Protein AF-A0A9D4VG19-F1 (afdb_monomer_lite)

Radius of gyration: 22.61 Å; chains: 1; bounding box: 57×40×60 Å

Foldseek 3Di:
DDPVVVVVVVVLVVQCVPVNPPRDDDPPPCPPDDQFDAFALVDQVVLVVVVNRHHGPPDDDDDDDDPPPCPVVSVVSSVVRQPPPPHDDDDDDPDPDPDPPVVVVCVVVVVVVVVVVVVVPDDPPDDDDDDDD

Organism: Pisum sativum (NCBI:txid3888)

Secondary structure (DSSP, 8-state):
--HHHHHHHHHHHHHHHHH-TTSS--TT---------EE--S-HHHHHHHSSSSEETTS------STTSSHHHHHHHHHHHHTSTT-------------HHHHHHHHHHHHHHHHHHHHHTPPPP----PPP-

pLDDT: mean 70.43, std 19.3, range [34.88, 92.12]

Structure (mmCIF, N/CA/C/O backbone):
data_AF-A0A9D4VG19-F1
#
_entry.id   AF-A0A9D4VG19-F1
#
loop_
_atom_site.group_PDB
_atom_site.id
_atom_site.type_symbol
_atom_site.label_atom_id
_atom_site.label_alt_id
_atom_site.label_comp_id
_atom_site.label_asym_id
_atom_site.label_entity_id
_atom_site.label_seq_id
_atom_site.pdbx_PDB_ins_code
_atom_site.Cartn_x
_atom_site.Cartn_y
_atom_site.Cartn_z
_atom_site.occupancy
_atom_site.B_iso_or_equiv
_atom_site.auth_seq_id
_atom_site.auth_comp_id
_atom_site.auth_asym_id
_atom_site.auth_atom_id
_atom_site.pdbx_PDB_model_num
ATOM 1 N N . MET A 1 1 ? -29.739 -10.086 21.937 1.00 58.41 1 MET A N 1
ATOM 2 C CA . MET A 1 1 ? -28.291 -9.787 21.842 1.00 58.41 1 MET A CA 1
ATOM 3 C C . MET A 1 1 ? -27.565 -10.456 23.001 1.00 58.41 1 MET A C 1
ATOM 5 O O . MET A 1 1 ? -27.989 -10.290 24.136 1.00 58.41 1 MET A O 1
ATOM 9 N N . SER A 1 2 ? -26.520 -11.246 22.739 1.00 86.50 2 SER A N 1
ATOM 10 C CA . SER A 1 2 ? -25.709 -11.880 23.795 1.00 86.50 2 SER A CA 1
ATOM 11 C C . SER A 1 2 ? -24.919 -10.825 24.585 1.00 86.50 2 SER A C 1
ATOM 13 O O . SER A 1 2 ? -24.417 -9.878 23.982 1.00 86.50 2 SER A O 1
ATOM 15 N N . LYS A 1 3 ? -24.739 -10.999 25.907 1.00 88.56 3 LYS A N 1
ATOM 16 C CA . LYS A 1 3 ? -23.910 -10.100 26.748 1.00 88.56 3 LYS A CA 1
ATOM 17 C C . LYS A 1 3 ? -22.498 -9.899 26.177 1.00 88.56 3 LYS A C 1
ATOM 19 O O . LYS A 1 3 ? -21.952 -8.807 26.272 1.00 88.56 3 LYS A O 1
ATOM 24 N N . LYS A 1 4 ? -21.940 -10.928 25.525 1.00 87.69 4 LYS A N 1
ATOM 25 C CA . LYS A 1 4 ? -20.631 -10.862 24.852 1.00 87.69 4 LYS A CA 1
ATOM 26 C C . LYS A 1 4 ? -20.617 -9.873 23.683 1.00 87.69 4 LYS A C 1
ATOM 28 O O . LYS A 1 4 ? -19.637 -9.164 23.507 1.00 87.69 4 LYS A O 1
ATOM 33 N N . TYR A 1 5 ? -21.701 -9.813 22.909 1.00 89.94 5 TYR A N 1
ATOM 34 C CA . TYR A 1 5 ? -21.814 -8.905 21.766 1.00 89.94 5 TYR A CA 1
ATOM 35 C C . TYR A 1 5 ? -21.880 -7.443 22.220 1.00 89.94 5 TYR A C 1
ATOM 37 O O . TYR A 1 5 ? -21.225 -6.581 21.649 1.00 89.94 5 TYR A O 1
ATOM 45 N N . LEU A 1 6 ? -22.627 -7.178 23.294 1.00 90.31 6 LEU A N 1
ATOM 46 C CA . LEU A 1 6 ? -22.784 -5.829 23.835 1.00 90.31 6 LEU A CA 1
ATOM 47 C C . LEU A 1 6 ? -21.469 -5.298 24.432 1.00 90.31 6 LEU A C 1
ATOM 49 O O . LEU A 1 6 ? -21.093 -4.161 24.169 1.00 90.31 6 LEU A O 1
ATOM 53 N N . ALA A 1 7 ? -20.734 -6.152 25.153 1.00 91.50 7 ALA A N 1
ATOM 54 C CA . ALA A 1 7 ? -19.401 -5.826 25.662 1.00 91.50 7 ALA A CA 1
ATOM 55 C C . ALA A 1 7 ? -18.384 -5.586 24.531 1.00 91.50 7 ALA A C 1
ATOM 57 O O . ALA A 1 7 ? -17.565 -4.675 24.618 1.00 91.50 7 ALA A O 1
ATOM 58 N N . LEU A 1 8 ? -18.457 -6.375 23.452 1.00 89.38 8 LEU A N 1
ATOM 59 C CA . LEU A 1 8 ? -17.610 -6.185 22.276 1.00 89.38 8 LEU A CA 1
ATOM 60 C C . LEU A 1 8 ? -17.876 -4.831 21.612 1.00 89.38 8 LEU A C 1
ATOM 62 O O . LEU A 1 8 ? -16.934 -4.103 21.325 1.00 89.38 8 LEU A O 1
ATOM 66 N N . GLN A 1 9 ? -19.145 -4.473 21.407 1.00 88.31 9 GLN A N 1
ATOM 67 C CA . GLN A 1 9 ? -19.514 -3.204 20.783 1.00 88.31 9 GLN A CA 1
ATOM 68 C C . GLN A 1 9 ? -19.049 -2.001 21.616 1.00 88.31 9 GLN A C 1
ATOM 70 O O . GLN A 1 9 ? -18.442 -1.085 21.075 1.00 88.31 9 GLN A O 1
ATOM 75 N N . GLN A 1 10 ? -19.219 -2.051 22.940 1.00 92.06 10 GLN A N 1
ATOM 76 C CA . GLN A 1 10 ? -18.717 -1.006 23.840 1.00 92.06 10 GLN A CA 1
ATOM 77 C C . GLN A 1 10 ? -17.191 -0.849 23.769 1.00 92.06 10 GLN A C 1
ATOM 79 O O . GLN A 1 10 ? -16.687 0.272 23.753 1.00 92.06 10 GLN A O 1
ATOM 84 N N . ALA A 1 11 ? -16.449 -1.957 23.684 1.00 90.62 11 ALA A N 1
ATOM 85 C CA . ALA A 1 11 ? -14.998 -1.912 23.519 1.00 90.62 11 ALA A CA 1
ATOM 86 C C . ALA A 1 11 ? -14.587 -1.317 22.158 1.00 90.62 11 ALA A C 1
ATOM 88 O O . ALA A 1 11 ? -13.649 -0.521 22.096 1.00 90.62 11 ALA A O 1
ATOM 89 N N . MET A 1 12 ? -15.302 -1.654 21.077 1.00 88.75 12 MET A N 1
ATOM 90 C CA . MET A 1 12 ? -15.086 -1.063 19.747 1.00 88.75 12 MET A CA 1
ATOM 91 C C . MET A 1 12 ? -15.295 0.458 19.770 1.00 88.75 12 MET A C 1
ATOM 93 O O . MET A 1 12 ? -14.475 1.203 19.226 1.00 88.75 12 MET A O 1
ATOM 97 N N . ASP A 1 13 ? -16.362 0.918 20.431 1.00 89.50 13 ASP A N 1
ATOM 98 C CA . ASP A 1 13 ? -16.692 2.340 20.557 1.00 89.50 13 ASP A CA 1
ATOM 99 C C . ASP A 1 13 ? -15.627 3.090 21.367 1.00 89.50 13 ASP A C 1
ATOM 101 O O . ASP A 1 13 ? -15.207 4.186 20.989 1.00 89.50 13 ASP A O 1
ATOM 105 N N . GLN A 1 14 ? -15.127 2.479 22.445 1.00 92.12 14 GLN A N 1
ATOM 106 C CA . GLN A 1 14 ? -14.066 3.056 23.266 1.00 92.12 14 GLN A CA 1
ATOM 107 C C . GLN A 1 14 ? -12.764 3.232 22.472 1.00 92.12 14 GLN A C 1
ATOM 109 O O . GLN A 1 14 ? -12.178 4.314 22.486 1.00 92.12 14 GLN A O 1
ATOM 114 N N . ILE A 1 15 ? -12.342 2.209 21.721 1.00 89.94 15 ILE A N 1
ATOM 115 C CA . ILE A 1 15 ? -11.147 2.276 20.863 1.00 89.94 15 ILE A CA 1
ATOM 116 C C . ILE A 1 15 ? -11.318 3.367 19.800 1.00 89.94 15 ILE A C 1
ATOM 118 O O . ILE A 1 15 ? -10.443 4.216 19.629 1.00 89.94 15 ILE A O 1
ATOM 122 N N . THR A 1 16 ? -12.483 3.406 19.154 1.00 88.62 16 THR A N 1
ATOM 123 C CA . THR A 1 16 ? -12.815 4.400 18.127 1.00 88.62 16 THR A CA 1
ATOM 124 C C . THR A 1 16 ? -12.800 5.831 18.672 1.00 88.62 16 THR A C 1
ATOM 126 O O . THR A 1 16 ? -12.335 6.746 17.991 1.00 88.62 16 THR A O 1
ATOM 129 N N . SER A 1 17 ? -13.280 6.043 19.900 1.00 89.19 17 SER A N 1
ATOM 130 C CA . SER A 1 17 ? -13.281 7.362 20.540 1.00 89.19 17 SER A CA 1
ATOM 131 C C . SER A 1 17 ? -11.883 7.825 20.949 1.00 89.19 17 SER A C 1
ATOM 133 O O . SER A 1 17 ? -11.621 9.025 20.920 1.00 89.19 17 SER A O 1
ATOM 135 N N . THR A 1 18 ? -11.003 6.913 21.366 1.00 91.44 18 THR A N 1
ATOM 136 C CA . THR A 1 18 ? -9.656 7.257 21.848 1.00 91.44 18 THR A CA 1
ATOM 137 C C . THR A 1 18 ? -8.640 7.383 20.712 1.00 91.44 18 THR A C 1
ATOM 139 O O . THR A 1 18 ? -7.822 8.297 20.730 1.00 91.44 18 THR A O 1
ATOM 142 N N . PHE A 1 19 ? -8.693 6.492 19.718 1.00 87.75 19 PHE A N 1
ATOM 143 C CA . PHE A 1 19 ? -7.686 6.382 18.653 1.00 87.75 19 PHE A CA 1
ATOM 144 C C . PHE A 1 19 ? -8.208 6.795 17.267 1.00 87.75 19 PHE A C 1
ATOM 146 O O . PHE A 1 19 ? -7.446 6.843 16.303 1.00 87.75 19 PHE A O 1
ATOM 153 N N . GLY A 1 20 ? -9.497 7.126 17.157 1.00 84.44 20 GLY A N 1
ATOM 154 C CA . GLY A 1 20 ? -10.151 7.542 15.918 1.00 84.44 20 GLY A CA 1
ATOM 155 C C . GLY A 1 20 ? -10.845 6.395 15.176 1.00 84.44 20 GLY A C 1
ATOM 156 O O . GLY A 1 20 ? -10.578 5.217 15.402 1.00 84.44 20 GLY A O 1
ATOM 157 N N . LYS A 1 21 ? -11.745 6.741 14.246 1.00 79.25 21 LYS A N 1
ATOM 158 C CA . LYS A 1 21 ? -12.595 5.784 13.499 1.00 79.25 21 LYS A CA 1
ATOM 159 C C . LYS A 1 21 ? -11.835 4.773 12.640 1.00 79.25 21 LYS A C 1
ATOM 161 O O . LYS A 1 21 ? -12.370 3.709 12.375 1.00 79.25 21 LYS A O 1
ATOM 166 N N . GLU A 1 22 ? -10.614 5.093 12.224 1.00 78.75 22 GLU A N 1
ATOM 167 C CA . GLU A 1 22 ? -9.790 4.209 11.387 1.00 78.75 22 GLU A CA 1
ATOM 168 C C . GLU A 1 22 ? -8.881 3.281 12.215 1.00 78.75 22 GLU A C 1
ATOM 170 O O . GLU A 1 22 ? -8.097 2.521 11.659 1.00 78.75 22 GLU A O 1
ATOM 175 N N . SER A 1 23 ? -8.951 3.345 13.550 1.00 83.06 23 SER A N 1
ATOM 176 C CA . SER A 1 23 ? -8.102 2.532 14.432 1.00 83.06 23 SER A CA 1
ATOM 177 C C . SER A 1 23 ? -8.554 1.076 14.543 1.00 83.06 23 SER A C 1
ATOM 179 O O . SER A 1 23 ? -7.752 0.210 14.894 1.00 83.06 23 SER A O 1
ATOM 181 N N . ILE A 1 24 ? -9.826 0.791 14.247 1.00 85.62 24 ILE A N 1
ATOM 182 C CA . ILE A 1 24 ? -10.382 -0.558 14.294 1.00 85.62 24 ILE A CA 1
ATOM 183 C C . ILE A 1 24 ? -11.481 -0.738 13.250 1.00 85.62 24 ILE A C 1
ATOM 185 O O . ILE A 1 24 ? -12.339 0.122 13.071 1.00 85.62 24 ILE A O 1
ATOM 189 N N . MET A 1 25 ? -11.433 -1.859 12.531 1.00 83.31 25 MET A N 1
ATOM 190 C CA . MET A 1 25 ? -12.299 -2.132 11.386 1.00 83.31 25 MET A CA 1
ATOM 191 C C . MET A 1 25 ? -12.658 -3.613 11.322 1.00 83.31 25 MET A C 1
ATOM 193 O O . MET A 1 25 ? -11.875 -4.474 11.726 1.00 83.31 25 MET A O 1
ATOM 197 N N . TRP A 1 26 ? -13.816 -3.917 10.741 1.00 83.75 26 TRP A N 1
ATOM 198 C CA . TRP A 1 26 ? -14.170 -5.285 10.378 1.00 83.75 26 TRP A CA 1
ATOM 199 C C . TRP A 1 26 ? -13.515 -5.656 9.047 1.00 83.75 26 TRP A C 1
ATOM 201 O O . TRP A 1 26 ? -13.744 -5.000 8.031 1.00 83.75 26 TRP A O 1
ATOM 211 N N . LEU A 1 27 ? -12.728 -6.733 9.034 1.00 79.94 27 LEU A N 1
ATOM 212 C CA . LEU A 1 27 ? -12.151 -7.267 7.802 1.00 79.94 27 LEU A CA 1
ATOM 213 C C . LEU A 1 27 ? -13.272 -7.688 6.835 1.00 79.94 27 LEU A C 1
ATOM 215 O O . LEU A 1 27 ? -14.173 -8.432 7.215 1.00 79.94 27 LEU A O 1
ATOM 219 N N . GLY A 1 28 ? -13.220 -7.209 5.591 1.00 75.94 28 GLY A N 1
ATOM 220 C CA . GLY A 1 28 ? -14.231 -7.498 4.566 1.00 75.94 28 GLY A CA 1
ATOM 221 C C . GLY A 1 28 ? -15.484 -6.619 4.629 1.00 75.94 28 GLY A C 1
ATOM 222 O O . GLY A 1 28 ? -16.339 -6.726 3.752 1.00 75.94 28 GLY A O 1
ATOM 223 N N . HIS A 1 29 ? -15.599 -5.721 5.611 1.00 73.56 29 HIS A N 1
ATOM 224 C CA . HIS A 1 29 ? -16.628 -4.690 5.585 1.00 73.56 29 HIS A CA 1
ATOM 225 C C . HIS A 1 29 ? -16.142 -3.535 4.711 1.00 73.56 29 HIS A C 1
ATOM 227 O O . HIS A 1 29 ? -15.167 -2.861 5.046 1.00 73.56 29 HIS A O 1
ATOM 233 N N . SER A 1 30 ? -16.806 -3.306 3.578 1.00 60.25 30 SER A N 1
ATOM 234 C CA . SER A 1 30 ? -16.540 -2.142 2.737 1.00 60.25 30 SER A CA 1
ATOM 235 C C . SER A 1 30 ? -17.045 -0.896 3.460 1.00 60.25 30 SER A C 1
ATOM 237 O O . SER A 1 30 ? -18.202 -0.499 3.310 1.00 60.25 30 SER A O 1
ATOM 239 N N . VAL A 1 31 ? -16.199 -0.289 4.289 1.00 61.25 31 VAL A N 1
ATOM 240 C CA . VAL A 1 31 ? -16.460 1.062 4.778 1.00 61.25 31 VAL A CA 1
ATOM 241 C C . VAL A 1 31 ? -16.480 1.942 3.533 1.00 61.25 31 VAL A C 1
ATOM 243 O O . VAL A 1 31 ? -15.515 1.933 2.770 1.00 61.25 31 VAL A O 1
ATOM 246 N N . SER A 1 32 ? -17.599 2.626 3.273 1.00 58.44 32 SER A N 1
ATOM 247 C CA . SER A 1 32 ? -17.718 3.538 2.132 1.00 58.44 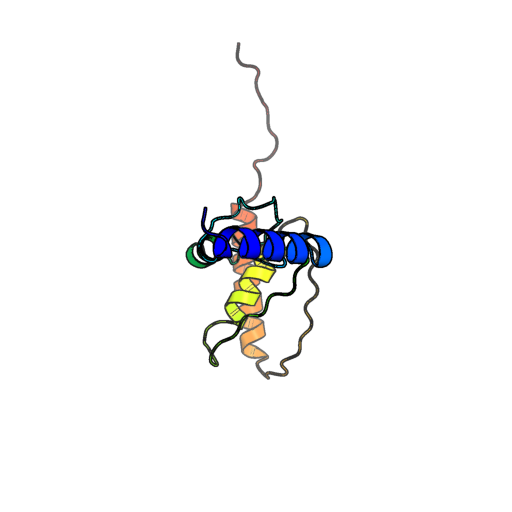32 SER A CA 1
ATOM 248 C C . SER A 1 32 ? -16.459 4.402 2.077 1.00 58.44 32 SER A C 1
ATOM 250 O O . SER A 1 32 ? -16.143 5.003 3.115 1.00 58.44 32 SER A O 1
ATOM 252 N N . PRO A 1 33 ? -15.730 4.458 0.949 1.00 56.62 33 PRO A N 1
ATOM 253 C CA . PRO A 1 33 ? -14.507 5.230 0.896 1.00 56.62 33 PRO A CA 1
ATOM 254 C C . PRO A 1 33 ? -14.880 6.667 1.245 1.00 56.62 33 PRO A C 1
ATOM 256 O O . PRO A 1 33 ? -15.579 7.350 0.495 1.00 56.62 33 PRO A O 1
ATOM 259 N N . LYS A 1 34 ? -14.429 7.137 2.416 1.00 58.44 34 LYS A N 1
ATOM 260 C CA . LYS A 1 34 ? -14.251 8.576 2.614 1.00 58.44 34 LYS A CA 1
ATOM 261 C C . LYS A 1 34 ? -13.460 9.049 1.401 1.00 58.44 34 LYS A C 1
ATOM 263 O O . LYS A 1 34 ? -12.607 8.304 0.925 1.00 58.44 34 LYS A O 1
ATOM 268 N N . SER A 1 35 ? -13.767 10.228 0.872 1.00 65.12 35 SER A N 1
ATOM 269 C CA . SER A 1 35 ? -13.109 10.765 -0.322 1.00 65.12 35 SER A CA 1
ATOM 270 C C . SER A 1 35 ? -11.612 10.990 -0.055 1.00 65.12 35 SER A C 1
ATOM 272 O O . SER A 1 35 ? -11.172 12.097 0.255 1.00 65.12 35 SER A O 1
ATOM 274 N N . VAL A 1 36 ? -10.832 9.916 -0.103 1.00 77.31 36 VAL A N 1
ATOM 275 C CA . VAL A 1 36 ? -9.386 9.902 0.038 1.00 77.31 36 VAL A CA 1
ATOM 276 C C . VAL A 1 36 ? -8.847 10.188 -1.347 1.00 77.31 36 VAL A C 1
ATOM 278 O O . VAL A 1 36 ? -9.163 9.494 -2.311 1.00 77.31 36 VAL A O 1
ATOM 281 N N . LEU A 1 37 ? -8.051 11.246 -1.458 1.00 83.88 37 LEU A N 1
ATOM 282 C CA . LEU A 1 37 ? -7.367 11.543 -2.705 1.00 83.88 37 LEU A CA 1
ATOM 283 C C . LEU A 1 37 ? -6.339 10.440 -2.960 1.00 83.88 37 LEU A C 1
ATOM 285 O O . LEU A 1 37 ? -5.475 10.207 -2.115 1.00 83.88 37 LEU A O 1
ATOM 289 N N . ALA A 1 38 ? -6.412 9.798 -4.122 1.00 87.31 38 ALA A N 1
ATOM 290 C CA . ALA A 1 38 ? -5.494 8.739 -4.520 1.00 87.31 38 ALA A CA 1
ATOM 291 C C . ALA A 1 38 ? -4.671 9.130 -5.761 1.00 87.31 38 ALA A C 1
ATOM 293 O O . ALA A 1 38 ? -5.021 10.058 -6.497 1.00 87.31 38 ALA A O 1
ATOM 294 N N . VAL A 1 39 ? -3.547 8.446 -5.970 1.00 88.06 39 VAL A N 1
ATOM 295 C CA . VAL A 1 39 ? -2.743 8.467 -7.202 1.00 88.06 39 VAL A CA 1
ATOM 296 C C . VAL A 1 39 ? -2.791 7.071 -7.807 1.00 88.06 39 VAL A C 1
ATOM 298 O O . VAL A 1 39 ? -2.453 6.109 -7.121 1.00 88.06 39 VAL A O 1
ATOM 301 N N . SER A 1 40 ? -3.191 6.952 -9.074 1.00 87.06 40 SER A N 1
ATOM 302 C CA . SER A 1 40 ? -3.239 5.652 -9.750 1.00 87.06 40 SER A CA 1
ATOM 303 C C . SER A 1 40 ? -1.857 4.998 -9.785 1.00 87.06 40 SER A C 1
ATOM 305 O O . SER A 1 40 ? -0.837 5.654 -10.001 1.00 87.06 40 SER A O 1
ATOM 307 N N . THR A 1 41 ? -1.832 3.681 -9.595 1.00 86.94 41 THR A N 1
ATOM 308 C CA . THR A 1 41 ? -0.619 2.870 -9.750 1.00 86.94 41 THR A CA 1
ATOM 309 C C . THR A 1 41 ? -0.313 2.521 -11.206 1.00 86.94 41 THR A C 1
ATOM 311 O O . THR A 1 41 ? 0.689 1.858 -11.469 1.00 86.94 41 THR A O 1
ATOM 314 N N . TYR A 1 42 ? -1.174 2.937 -12.147 1.00 86.88 42 TYR A N 1
ATOM 315 C CA . TYR A 1 42 ? -1.182 2.517 -13.553 1.00 86.88 42 TYR A CA 1
ATOM 316 C C . TYR A 1 42 ? -1.499 1.020 -13.760 1.00 86.88 42 TYR A C 1
ATOM 318 O O . TYR A 1 42 ? -1.473 0.512 -14.879 1.00 86.88 42 TYR A O 1
ATOM 326 N N . SER A 1 43 ? -1.852 0.303 -12.687 1.00 88.31 43 SER A N 1
ATOM 327 C CA . SER A 1 43 ? -2.336 -1.075 -12.721 1.00 88.31 43 SER A CA 1
ATOM 328 C C . SER A 1 43 ? -3.785 -1.119 -12.251 1.00 88.31 43 SER A C 1
ATOM 330 O O . SER A 1 43 ? -4.074 -0.965 -11.067 1.00 88.31 43 SER A O 1
ATOM 332 N N . PHE A 1 44 ? -4.708 -1.380 -13.178 1.00 87.19 44 PHE A N 1
ATOM 333 C CA . PHE A 1 44 ? -6.145 -1.427 -12.887 1.00 87.19 44 PHE A CA 1
ATOM 334 C C . PHE A 1 44 ? -6.499 -2.455 -11.802 1.00 87.19 44 PHE A C 1
ATOM 336 O O . PHE A 1 44 ? -7.296 -2.179 -10.907 1.00 87.19 44 PHE A O 1
ATOM 343 N N . ALA A 1 45 ? -5.864 -3.631 -11.846 1.00 88.50 45 ALA A N 1
ATOM 344 C CA . ALA A 1 45 ? -6.076 -4.678 -10.852 1.00 88.50 45 ALA A CA 1
ATOM 345 C C . ALA A 1 45 ? -5.617 -4.241 -9.451 1.00 88.50 45 ALA A C 1
ATOM 347 O O . ALA A 1 45 ? -6.306 -4.505 -8.466 1.00 88.50 45 ALA A O 1
ATOM 348 N N . LEU A 1 46 ? -4.479 -3.542 -9.364 1.00 87.69 46 LEU A N 1
ATOM 349 C CA . LEU A 1 46 ? -3.965 -3.040 -8.092 1.00 87.69 46 LEU A CA 1
ATOM 350 C C . LEU A 1 46 ? -4.852 -1.909 -7.557 1.00 87.69 46 LEU A C 1
ATOM 352 O O . LEU A 1 46 ? -5.253 -1.961 -6.399 1.00 87.69 46 LEU A O 1
ATOM 356 N N . ASP A 1 47 ? -5.243 -0.962 -8.409 1.00 87.38 47 ASP A N 1
ATOM 357 C CA . ASP A 1 47 ? -6.097 0.169 -8.038 1.00 87.38 47 ASP A CA 1
ATOM 358 C C . ASP A 1 47 ? -7.450 -0.292 -7.456 1.00 87.38 47 ASP A C 1
ATOM 360 O O . ASP A 1 47 ? -7.904 0.255 -6.448 1.00 87.38 47 ASP A O 1
ATOM 364 N N . ILE A 1 48 ? -8.056 -1.344 -8.022 1.00 85.88 48 ILE A N 1
ATOM 365 C CA . ILE A 1 48 ? -9.279 -1.957 -7.473 1.00 85.88 48 ILE A CA 1
ATOM 366 C C . ILE A 1 48 ? -9.010 -2.658 -6.142 1.00 85.88 48 ILE A C 1
ATOM 368 O O . ILE A 1 48 ? -9.797 -2.515 -5.209 1.00 85.88 48 ILE A O 1
ATOM 372 N N . SER A 1 49 ? -7.915 -3.416 -6.038 1.00 86.38 49 SER A N 1
ATOM 373 C CA . SER A 1 49 ? -7.627 -4.222 -4.844 1.00 86.38 49 SER A CA 1
ATOM 374 C C . SER A 1 49 ? -7.425 -3.383 -3.579 1.00 86.38 49 SER A C 1
ATOM 376 O O . SER A 1 49 ? -7.779 -3.824 -2.489 1.00 86.38 49 SER A O 1
ATOM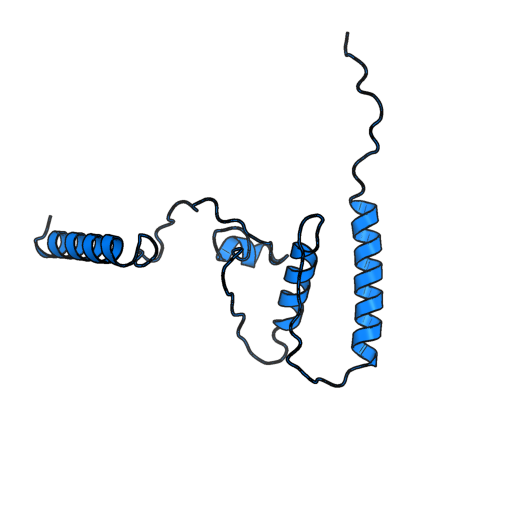 378 N N . VAL A 1 50 ? -6.905 -2.160 -3.728 1.00 84.56 50 VAL A N 1
ATOM 379 C CA . VAL A 1 50 ? -6.727 -1.213 -2.616 1.00 84.56 50 VAL A CA 1
ATOM 380 C C . VAL A 1 50 ? -8.071 -0.585 -2.200 1.00 84.56 50 VAL A C 1
ATOM 382 O O . VAL A 1 50 ? -8.205 -0.085 -1.089 1.00 84.56 50 VAL A O 1
ATOM 385 N N . GLY A 1 51 ? -9.091 -0.615 -3.065 1.00 80.62 51 GLY A N 1
ATOM 386 C CA . GLY A 1 51 ? -10.446 -0.136 -2.764 1.00 80.62 51 GLY A CA 1
ATOM 387 C C . GLY A 1 51 ? -10.651 1.380 -2.884 1.00 80.62 51 GLY A C 1
ATOM 388 O O . GLY A 1 51 ? -11.785 1.844 -2.795 1.00 80.62 51 GLY A O 1
ATOM 389 N N . ILE A 1 52 ? -9.585 2.151 -3.130 1.00 84.94 52 ILE A N 1
ATOM 390 C CA . ILE A 1 52 ? -9.630 3.615 -3.325 1.00 84.94 52 ILE A CA 1
ATOM 391 C C . ILE A 1 52 ? -9.147 4.063 -4.715 1.00 84.94 52 ILE A C 1
ATOM 393 O O . ILE A 1 52 ? -8.924 5.251 -4.929 1.00 84.94 52 ILE A O 1
ATOM 397 N N . PHE A 1 53 ? -8.977 3.126 -5.656 1.00 86.00 53 PHE A N 1
ATOM 398 C CA . PHE A 1 53 ? -8.488 3.383 -7.018 1.00 86.00 53 PHE A CA 1
ATOM 399 C C . PHE A 1 53 ? -7.093 4.032 -7.082 1.00 86.00 53 PHE A C 1
ATOM 401 O O . PHE A 1 53 ? -6.846 4.946 -7.869 1.00 86.00 53 PHE A O 1
ATOM 408 N N . GLY A 1 54 ? -6.168 3.554 -6.248 1.00 89.00 54 GLY A N 1
ATOM 409 C CA . GLY A 1 54 ? -4.771 3.988 -6.260 1.00 89.00 54 GLY A CA 1
ATOM 410 C C . GLY A 1 54 ? -4.131 4.029 -4.878 1.00 89.00 54 GLY A C 1
ATOM 411 O O . GLY A 1 54 ? -4.656 3.484 -3.909 1.00 89.00 54 GLY A O 1
ATOM 412 N N . LEU A 1 55 ? -2.983 4.697 -4.787 1.00 90.62 55 LEU A N 1
ATOM 413 C CA . LEU A 1 55 ? -2.262 4.927 -3.538 1.00 90.62 55 LEU A CA 1
ATOM 414 C C . LEU A 1 55 ? -2.764 6.197 -2.837 1.00 90.62 55 LEU A C 1
ATOM 416 O O . LEU A 1 55 ? -2.911 7.227 -3.498 1.00 90.62 55 LEU A O 1
ATOM 420 N N . PRO A 1 56 ? -2.980 6.173 -1.512 1.00 89.50 56 PRO A N 1
ATOM 421 C CA . PRO A 1 56 ? -3.506 7.317 -0.772 1.00 89.50 56 PRO A CA 1
ATOM 422 C C . PRO A 1 56 ? -2.495 8.471 -0.700 1.00 89.50 56 PRO A C 1
ATOM 424 O O . PRO A 1 56 ? -1.340 8.290 -0.314 1.00 89.50 56 PRO A O 1
ATOM 427 N N . LYS A 1 57 ? -2.933 9.695 -1.015 1.00 85.50 57 LYS A N 1
ATOM 428 C CA . LYS A 1 57 ? -2.126 10.910 -0.826 1.00 85.50 57 LYS A CA 1
ATOM 429 C C . LYS A 1 57 ? -1.980 11.236 0.663 1.00 85.50 57 LYS A C 1
ATOM 431 O O . LYS A 1 57 ? -2.889 10.998 1.458 1.00 85.50 57 LYS A O 1
ATOM 436 N N . GLY A 1 58 ? -0.831 11.799 1.040 1.00 83.50 58 GLY A N 1
ATOM 437 C CA . GLY A 1 58 ? -0.534 12.186 2.427 1.00 83.50 58 GLY A CA 1
ATOM 438 C C . GLY A 1 58 ? -0.242 11.015 3.372 1.00 83.50 58 GLY A C 1
ATOM 439 O O . GLY A 1 58 ? -0.118 11.232 4.572 1.00 83.50 58 GLY A O 1
ATOM 440 N N . HIS A 1 59 ? -0.123 9.796 2.842 1.00 86.00 59 HIS A N 1
ATOM 441 C CA . HIS A 1 59 ? 0.192 8.588 3.597 1.00 86.00 59 HIS A CA 1
ATOM 442 C C . HIS A 1 59 ? 1.518 7.994 3.120 1.00 86.00 59 HIS A C 1
ATOM 444 O O . HIS A 1 59 ? 1.911 8.162 1.964 1.00 86.00 59 HIS A O 1
ATOM 450 N N . VAL A 1 60 ? 2.202 7.283 4.016 1.00 87.81 60 VAL A N 1
ATOM 451 C CA . VAL A 1 60 ? 3.393 6.503 3.668 1.00 87.81 60 VAL A CA 1
ATOM 452 C C . VAL A 1 60 ? 2.939 5.143 3.148 1.00 87.81 60 VAL A C 1
ATOM 454 O O . VAL A 1 60 ? 2.146 4.465 3.797 1.00 87.81 60 VAL A O 1
ATOM 457 N N . VAL A 1 61 ? 3.441 4.754 1.978 1.00 88.88 61 VAL A N 1
ATOM 458 C CA . VAL A 1 61 ? 3.164 3.458 1.350 1.00 88.88 61 VAL A CA 1
ATOM 459 C C . VAL A 1 61 ? 4.473 2.696 1.200 1.00 88.88 61 VAL A C 1
ATOM 461 O O . VAL A 1 61 ? 5.463 3.250 0.725 1.00 88.88 61 VAL A O 1
ATOM 464 N N . GLU A 1 62 ? 4.466 1.418 1.567 1.00 89.44 62 GLU A N 1
ATOM 465 C CA . GLU A 1 62 ? 5.610 0.520 1.434 1.00 89.44 62 GLU A CA 1
ATOM 466 C C . GLU A 1 62 ? 5.293 -0.594 0.425 1.00 89.44 62 GLU A C 1
ATOM 468 O O . GLU A 1 62 ? 4.261 -1.256 0.516 1.00 89.44 62 GLU A O 1
ATOM 473 N N . ILE A 1 63 ? 6.178 -0.798 -0.558 1.00 88.44 63 ILE A N 1
ATOM 474 C CA . ILE A 1 63 ? 6.040 -1.839 -1.587 1.00 88.44 63 ILE A CA 1
ATOM 475 C C . ILE A 1 63 ? 7.162 -2.858 -1.383 1.00 88.44 63 ILE A C 1
ATOM 477 O O . ILE A 1 63 ? 8.330 -2.577 -1.662 1.00 88.44 63 ILE A O 1
ATOM 481 N N . LEU A 1 64 ? 6.803 -4.058 -0.929 1.00 88.12 64 LEU A N 1
ATOM 482 C CA . LEU A 1 64 ? 7.742 -5.126 -0.584 1.00 88.12 64 LEU A CA 1
ATOM 483 C C . LEU A 1 64 ? 7.680 -6.289 -1.576 1.00 88.12 64 LEU A C 1
ATOM 485 O O . LEU A 1 64 ? 6.647 -6.564 -2.181 1.00 88.12 64 LEU A O 1
ATOM 489 N N . GLY A 1 65 ? 8.807 -6.984 -1.753 1.00 91.69 65 GLY A N 1
ATOM 490 C CA . GLY A 1 65 ? 8.887 -8.155 -2.625 1.00 91.69 65 GLY A CA 1
ATOM 491 C C . GLY A 1 65 ? 10.312 -8.547 -3.038 1.00 91.69 65 GLY A C 1
ATOM 492 O O . GLY A 1 65 ? 11.246 -7.761 -2.839 1.00 91.69 65 GLY A O 1
ATOM 493 N N . PRO A 1 66 ? 10.490 -9.735 -3.650 1.00 90.38 66 PRO A N 1
ATOM 494 C CA . PRO A 1 66 ? 11.788 -10.266 -4.086 1.00 90.38 66 PRO A CA 1
ATOM 495 C C . PRO A 1 66 ? 12.541 -9.349 -5.057 1.00 90.38 66 PRO A C 1
ATOM 497 O O . PRO A 1 66 ? 11.939 -8.509 -5.731 1.00 90.38 66 PRO A O 1
ATOM 500 N N . GLU A 1 67 ? 13.865 -9.486 -5.164 1.00 88.44 67 GLU A N 1
ATOM 501 C CA . GLU A 1 67 ? 14.637 -8.753 -6.177 1.00 88.44 67 GLU A CA 1
ATOM 502 C C . GLU A 1 67 ? 14.074 -9.017 -7.588 1.00 88.44 67 GLU A C 1
ATOM 504 O O . GLU A 1 67 ? 13.591 -10.107 -7.881 1.00 88.44 67 GLU A O 1
ATOM 509 N N . ALA A 1 68 ? 14.062 -7.987 -8.439 1.00 84.19 68 ALA A N 1
ATOM 510 C CA . ALA A 1 68 ? 13.472 -8.019 -9.782 1.00 84.19 68 ALA A CA 1
ATOM 511 C C . ALA A 1 68 ? 11.943 -8.253 -9.875 1.00 84.19 68 ALA A C 1
ATOM 513 O O . ALA A 1 68 ? 11.422 -8.338 -10.981 1.00 84.19 68 ALA A O 1
ATOM 514 N N . SER A 1 69 ? 11.184 -8.224 -8.770 1.00 85.81 69 SER A N 1
ATOM 515 C CA . SER A 1 69 ? 9.707 -8.333 -8.790 1.00 85.81 69 SER A CA 1
ATOM 516 C C . SER A 1 69 ? 8.957 -7.109 -9.355 1.00 85.81 69 SER A C 1
ATOM 518 O O . SER A 1 69 ? 7.741 -7.018 -9.226 1.00 85.81 69 SER A O 1
ATOM 520 N N . GLY A 1 70 ? 9.664 -6.125 -9.921 1.00 84.88 70 GLY A N 1
ATOM 521 C CA . GLY A 1 70 ? 9.053 -4.929 -10.515 1.00 84.88 70 GLY A CA 1
ATOM 522 C C . GLY A 1 70 ? 8.719 -3.784 -9.549 1.00 84.88 70 GLY A C 1
ATOM 523 O O . GLY A 1 70 ? 8.117 -2.809 -9.982 1.00 84.88 70 GLY A O 1
ATOM 524 N N . LYS A 1 71 ? 9.144 -3.830 -8.275 1.00 90.44 71 LYS A N 1
ATOM 525 C CA . LYS A 1 71 ? 8.894 -2.753 -7.282 1.00 90.44 71 LYS A CA 1
ATOM 526 C C . LYS A 1 71 ? 9.310 -1.368 -7.782 1.00 90.44 71 LYS A C 1
ATOM 528 O O . LYS A 1 71 ? 8.544 -0.416 -7.707 1.00 90.44 71 LYS A O 1
ATOM 533 N N . THR A 1 72 ? 10.529 -1.271 -8.315 1.00 86.62 72 THR A N 1
ATOM 534 C CA . THR A 1 72 ? 11.072 -0.019 -8.855 1.00 86.62 72 THR A CA 1
ATOM 535 C C . THR A 1 72 ? 10.258 0.443 -10.059 1.00 86.62 72 THR A C 1
ATOM 537 O O . THR A 1 72 ? 9.929 1.617 -10.147 1.00 86.62 72 THR A O 1
ATOM 540 N N . THR A 1 73 ? 9.873 -0.474 -10.950 1.00 88.12 73 THR A N 1
ATOM 541 C CA . THR A 1 73 ? 9.016 -0.177 -12.107 1.00 88.12 73 THR A CA 1
ATOM 542 C C . THR A 1 73 ? 7.662 0.382 -11.671 1.00 88.12 73 THR A C 1
ATOM 544 O O . THR A 1 73 ? 7.227 1.400 -12.198 1.00 88.12 73 THR A O 1
ATOM 547 N N . LEU A 1 74 ? 7.029 -0.224 -10.662 1.00 87.12 74 LEU A N 1
ATOM 548 C CA . LEU A 1 74 ? 5.769 0.262 -10.098 1.00 87.12 74 LEU A CA 1
ATOM 549 C C . LEU A 1 74 ? 5.919 1.671 -9.507 1.00 87.12 74 LEU A C 1
ATOM 551 O O . LEU A 1 74 ? 5.093 2.539 -9.775 1.00 87.12 74 LEU A O 1
ATOM 555 N N . ALA A 1 75 ? 7.004 1.928 -8.770 1.00 86.19 75 ALA A N 1
ATOM 556 C CA . ALA A 1 75 ? 7.291 3.258 -8.236 1.00 86.19 75 ALA A CA 1
ATOM 557 C C . ALA A 1 75 ? 7.451 4.308 -9.351 1.00 86.19 75 ALA A C 1
ATOM 559 O O . ALA A 1 75 ? 6.898 5.400 -9.243 1.00 86.19 75 ALA A O 1
ATOM 560 N N . TRP A 1 76 ? 8.128 3.971 -10.456 1.00 86.94 76 TRP A N 1
ATOM 561 C CA . TRP A 1 76 ? 8.240 4.860 -11.619 1.00 86.94 76 TRP A CA 1
ATOM 562 C C . TRP A 1 76 ? 6.883 5.191 -12.246 1.00 86.94 76 TRP A C 1
ATOM 564 O O . TRP A 1 76 ? 6.643 6.352 -12.577 1.00 86.94 76 TRP A O 1
ATOM 574 N N . HIS A 1 77 ? 5.985 4.211 -12.379 1.00 86.88 77 HIS A N 1
ATOM 575 C CA . HIS A 1 77 ? 4.631 4.450 -12.890 1.00 86.88 77 HIS A CA 1
ATOM 576 C C . HIS A 1 77 ? 3.826 5.380 -11.976 1.00 86.88 77 HIS A C 1
ATOM 578 O O . HIS A 1 77 ? 3.220 6.335 -12.459 1.00 86.88 77 HIS A O 1
ATOM 584 N N . VAL A 1 78 ? 3.889 5.171 -10.659 1.00 87.19 78 VAL A N 1
ATOM 585 C CA . VAL A 1 78 ? 3.241 6.052 -9.673 1.00 87.19 78 VAL A CA 1
ATOM 586 C C . VAL A 1 78 ? 3.797 7.479 -9.757 1.00 87.19 78 VAL A C 1
ATOM 588 O O . VAL A 1 78 ? 3.032 8.441 -9.741 1.00 87.19 78 VAL A O 1
ATOM 591 N N . ILE A 1 79 ? 5.120 7.637 -9.881 1.00 83.88 79 ILE A N 1
ATOM 592 C CA . ILE A 1 79 ? 5.769 8.949 -10.037 1.00 83.88 79 ILE A CA 1
ATOM 593 C C . ILE A 1 79 ? 5.312 9.627 -11.336 1.00 83.88 79 ILE A C 1
ATOM 595 O O . ILE A 1 79 ? 5.008 10.818 -11.334 1.00 83.88 79 ILE A O 1
ATOM 599 N N . ALA A 1 80 ? 5.233 8.889 -12.445 1.00 83.50 80 ALA A N 1
ATOM 600 C CA . ALA A 1 80 ? 4.739 9.413 -13.716 1.00 83.50 80 ALA A CA 1
ATOM 601 C C . ALA A 1 80 ? 3.285 9.91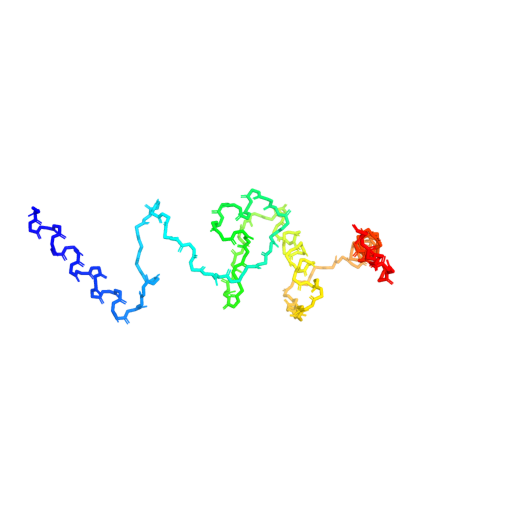0 -13.610 1.00 83.50 80 ALA A C 1
ATOM 603 O O . ALA A 1 80 ? 2.985 11.013 -14.069 1.00 83.50 80 ALA A O 1
ATOM 604 N N . G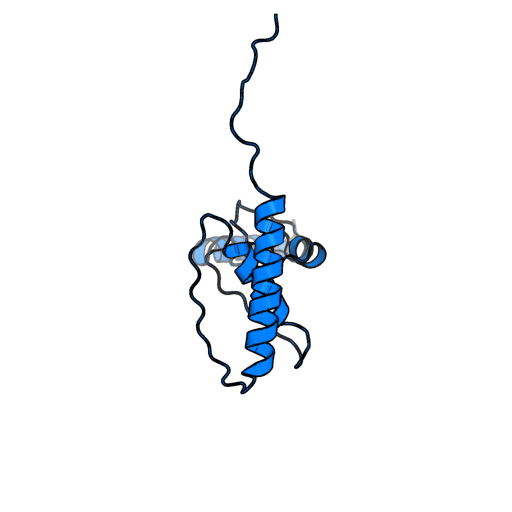LU A 1 81 ? 2.409 9.144 -12.952 1.00 83.62 81 GLU A N 1
ATOM 605 C CA . GLU A 1 81 ? 1.012 9.520 -12.695 1.00 83.62 81 GLU A CA 1
ATOM 606 C C . GLU A 1 81 ? 0.896 10.742 -11.775 1.00 83.62 81 GLU A C 1
ATOM 608 O O . GLU A 1 81 ? 0.128 11.663 -12.055 1.00 83.62 81 GLU A O 1
ATOM 613 N N . ALA A 1 82 ? 1.705 10.809 -10.716 1.00 82.06 82 ALA A N 1
ATOM 614 C CA . ALA A 1 82 ? 1.728 11.950 -9.805 1.00 82.06 82 ALA A CA 1
ATOM 615 C C . ALA A 1 82 ? 2.267 13.240 -10.456 1.00 82.06 82 ALA A C 1
ATOM 617 O O . ALA A 1 82 ? 1.973 14.326 -9.961 1.00 82.06 82 ALA A O 1
ATOM 618 N N . LYS A 1 83 ? 3.050 13.139 -11.544 1.00 75.69 83 LYS A N 1
ATOM 619 C CA . LYS A 1 83 ? 3.695 14.280 -12.226 1.00 75.69 83 LYS A CA 1
ATOM 620 C C . LYS A 1 83 ? 2.789 14.961 -13.256 1.00 75.69 83 LYS A C 1
ATOM 622 O O . LYS A 1 83 ? 3.138 16.022 -13.775 1.00 75.69 83 LYS A O 1
ATOM 627 N N . LYS A 1 84 ? 1.628 14.373 -13.561 1.00 76.44 84 LYS A N 1
ATOM 628 C CA . LYS A 1 84 ? 0.577 15.007 -14.374 1.00 76.44 84 LYS A CA 1
ATOM 629 C C . LYS A 1 84 ? 0.220 16.394 -13.795 1.00 76.44 84 LYS A C 1
ATOM 631 O O . LYS A 1 84 ? 0.428 16.616 -12.598 1.00 76.44 84 LYS A O 1
ATOM 636 N N . PRO A 1 85 ? -0.242 17.358 -14.621 1.00 48.19 85 PRO A N 1
ATOM 637 C CA . PRO A 1 85 ? -0.310 18.771 -14.239 1.00 48.19 85 PRO A CA 1
ATOM 638 C C . PRO A 1 85 ? -1.007 18.974 -12.884 1.00 48.19 85 PRO A C 1
ATOM 640 O O . PRO A 1 85 ? -2.186 18.661 -12.737 1.00 48.19 85 PRO A O 1
ATOM 643 N N . GLY A 1 86 ? -0.252 19.481 -11.898 1.00 56.12 86 GLY A N 1
ATOM 644 C CA . GLY A 1 86 ? -0.724 19.749 -10.532 1.00 56.12 86 GLY A CA 1
ATOM 645 C C . GLY A 1 86 ? 0.045 19.061 -9.391 1.00 56.12 86 GLY A C 1
ATOM 646 O O . GLY A 1 86 ? -0.244 19.358 -8.233 1.00 56.12 86 GLY A O 1
ATOM 647 N N . GLY A 1 87 ? 1.015 18.178 -9.666 1.00 56.66 87 GLY A N 1
ATOM 648 C CA . GLY A 1 87 ? 1.819 17.501 -8.633 1.00 56.66 87 GLY A CA 1
ATOM 649 C C . GLY A 1 87 ? 3.308 17.873 -8.634 1.00 56.66 87 GLY A C 1
ATOM 650 O O . GLY A 1 87 ? 3.980 17.784 -9.659 1.00 56.66 87 GLY A O 1
ATOM 651 N N . LEU A 1 88 ? 3.841 18.260 -7.469 1.00 53.47 88 LEU A N 1
ATOM 652 C CA . LEU A 1 88 ? 5.283 18.371 -7.209 1.00 53.47 88 LEU A CA 1
ATOM 653 C C . LEU A 1 88 ? 5.768 17.059 -6.576 1.00 53.47 88 LEU A C 1
ATOM 655 O O . LEU A 1 88 ? 5.157 16.582 -5.622 1.00 53.47 88 LEU A O 1
ATOM 659 N N . ILE A 1 89 ? 6.855 16.480 -7.092 1.00 57.88 89 ILE A N 1
ATOM 660 C CA . ILE A 1 89 ? 7.423 15.215 -6.599 1.00 57.88 89 ILE A CA 1
ATOM 661 C C . ILE A 1 89 ? 8.893 15.432 -6.250 1.00 57.88 89 ILE A C 1
ATOM 663 O O . ILE A 1 89 ? 9.646 15.969 -7.063 1.00 57.88 89 ILE A O 1
ATOM 667 N N . SER A 1 90 ? 9.303 14.976 -5.069 1.00 49.22 90 SER A N 1
ATOM 668 C CA . SER A 1 90 ? 10.701 14.848 -4.663 1.00 49.22 90 SER A CA 1
ATOM 669 C C . SER A 1 90 ? 11.077 13.368 -4.568 1.00 49.22 90 SER A C 1
ATOM 671 O O . SER A 1 90 ? 10.408 12.585 -3.900 1.00 49.22 90 SER A O 1
ATOM 673 N N . GLU A 1 91 ? 12.147 12.972 -5.256 1.00 55.91 91 GLU A N 1
ATOM 674 C CA . GLU A 1 91 ? 12.714 11.623 -5.179 1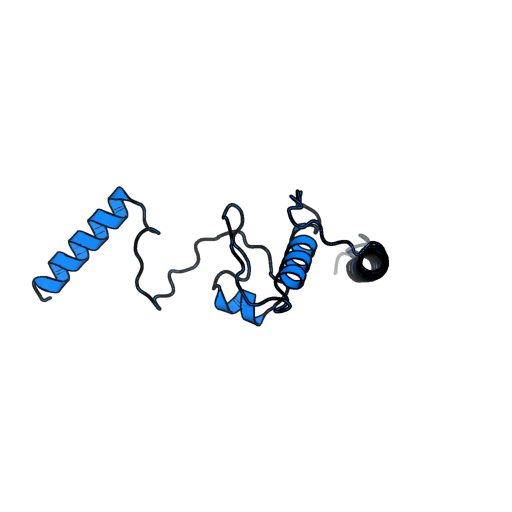.00 55.91 91 GLU A CA 1
ATOM 675 C C . GLU A 1 91 ? 13.924 11.645 -4.234 1.00 55.91 91 GLU A C 1
ATOM 677 O O . GLU A 1 91 ? 14.816 12.481 -4.385 1.00 55.91 91 GLU A O 1
ATOM 682 N N . VAL A 1 92 ? 13.954 10.746 -3.245 1.00 48.12 92 VAL A N 1
ATOM 683 C CA . VAL A 1 92 ? 15.111 10.546 -2.359 1.00 48.12 92 VAL A CA 1
ATOM 684 C C . VAL A 1 92 ? 15.799 9.252 -2.787 1.00 48.12 92 VAL A C 1
ATOM 686 O O . VAL A 1 92 ? 15.313 8.154 -2.525 1.00 48.12 92 VAL A O 1
ATOM 689 N N . GLU A 1 93 ? 16.916 9.378 -3.500 1.00 50.16 93 GLU A N 1
ATOM 690 C CA . GLU A 1 93 ? 17.629 8.237 -4.081 1.00 50.16 93 GLU A CA 1
ATOM 691 C C . GLU A 1 93 ? 18.526 7.555 -3.024 1.00 50.16 93 GLU A C 1
ATOM 693 O O . GLU A 1 93 ? 19.543 8.102 -2.601 1.00 50.16 93 GLU A O 1
ATOM 698 N N . GLY A 1 94 ? 18.142 6.348 -2.583 1.00 44.59 94 GLY A N 1
ATOM 699 C CA . GLY A 1 94 ? 18.885 5.529 -1.606 1.00 44.59 94 GLY A CA 1
ATOM 700 C C . GLY A 1 94 ? 19.646 4.328 -2.191 1.00 44.59 94 GLY A C 1
ATOM 701 O O . GLY A 1 94 ? 20.305 3.602 -1.451 1.00 44.59 94 GLY A O 1
ATOM 702 N N . TYR A 1 95 ? 19.587 4.096 -3.507 1.00 42.66 95 TYR A N 1
ATOM 703 C CA . TYR A 1 95 ? 20.220 2.939 -4.154 1.00 42.66 95 TYR A CA 1
ATOM 704 C C . TYR A 1 95 ? 21.353 3.361 -5.091 1.00 42.66 95 TYR A C 1
ATOM 706 O O . TYR A 1 95 ? 21.146 3.788 -6.222 1.00 42.66 95 TYR A O 1
ATOM 714 N N . LYS A 1 96 ? 22.597 3.162 -4.647 1.00 38.81 96 LYS A N 1
ATOM 715 C CA . LYS A 1 96 ? 23.803 3.366 -5.459 1.00 38.81 96 LYS A CA 1
ATOM 716 C C . LYS A 1 96 ? 24.023 2.173 -6.404 1.00 38.81 96 LYS A C 1
ATOM 718 O O . LYS A 1 96 ? 24.977 1.420 -6.233 1.00 38.81 96 LYS A O 1
ATOM 723 N N . LEU A 1 97 ? 23.161 1.972 -7.406 1.00 34.88 97 LEU A N 1
ATOM 724 C CA . LEU A 1 97 ? 23.380 0.940 -8.430 1.00 34.88 97 LEU A CA 1
ATOM 725 C C . LEU A 1 97 ? 23.996 1.555 -9.697 1.00 34.88 97 LEU A C 1
ATOM 727 O O . LEU A 1 97 ? 23.354 2.284 -10.451 1.00 34.88 97 LEU A O 1
ATOM 731 N N . LYS A 1 98 ? 25.277 1.245 -9.946 1.00 42.12 98 LYS A N 1
ATOM 732 C CA . LYS A 1 98 ? 26.008 1.613 -11.171 1.00 42.12 98 LYS A CA 1
ATOM 733 C C . LYS A 1 98 ? 25.282 1.074 -12.412 1.00 42.12 98 LYS A C 1
ATOM 735 O O . LYS A 1 98 ? 25.534 -0.050 -12.830 1.00 42.12 98 LYS A O 1
ATOM 740 N N . LYS A 1 99 ? 24.449 1.883 -13.072 1.00 41.88 99 LYS A N 1
ATOM 741 C CA . LYS A 1 99 ? 23.967 1.588 -14.436 1.00 41.88 99 LYS A CA 1
ATOM 742 C C . LYS A 1 99 ? 23.745 2.861 -15.260 1.00 41.88 99 LYS A C 1
ATOM 744 O O . LYS A 1 99 ? 22.660 3.139 -15.763 1.00 41.88 99 LYS A O 1
ATOM 749 N N . LYS A 1 100 ? 24.844 3.591 -15.490 1.00 43.28 100 LYS A N 1
ATOM 750 C CA . LYS A 1 100 ? 24.918 4.813 -16.323 1.00 43.28 100 LYS A CA 1
ATOM 751 C C . LYS A 1 100 ? 24.379 4.620 -17.758 1.00 43.28 100 LYS A C 1
ATOM 753 O O . LYS A 1 100 ? 23.956 5.582 -18.384 1.00 43.28 100 LYS A O 1
ATOM 758 N N . LYS A 1 101 ? 24.361 3.381 -18.275 1.00 41.34 101 LYS A N 1
ATOM 759 C CA . LYS A 1 101 ? 23.885 3.043 -19.633 1.00 41.34 101 LYS A CA 1
ATOM 760 C C . LYS A 1 101 ? 22.388 2.697 -19.698 1.00 41.34 101 LYS A C 1
ATOM 762 O O . LYS A 1 101 ? 21.745 3.011 -20.692 1.00 41.34 101 LYS A O 1
ATOM 767 N N . LEU A 1 102 ? 21.827 2.100 -18.640 1.00 46.72 102 LEU A N 1
ATOM 768 C CA . LEU A 1 102 ? 20.401 1.750 -18.582 1.00 46.72 102 LEU A CA 1
ATOM 769 C C . LEU A 1 102 ? 19.548 2.970 -18.205 1.00 46.72 102 LEU A C 1
ATOM 771 O O . LEU A 1 102 ? 18.491 3.167 -18.786 1.00 46.72 102 LEU A O 1
ATOM 775 N N . GLN A 1 103 ? 20.057 3.842 -17.325 1.00 44.66 103 GLN A N 1
ATOM 776 C CA . GLN A 1 103 ? 19.401 5.112 -16.997 1.00 44.66 103 GLN A CA 1
ATOM 777 C C . GLN A 1 103 ? 19.296 6.054 -18.203 1.00 44.66 103 GLN A C 1
ATOM 779 O O . GLN A 1 103 ? 18.294 6.742 -18.325 1.00 44.66 103 GLN A O 1
ATOM 784 N N . MET A 1 104 ? 20.287 6.094 -19.105 1.00 44.81 104 MET A N 1
ATOM 785 C CA . MET A 1 104 ? 20.192 6.946 -20.300 1.00 44.81 104 MET A CA 1
ATOM 786 C C . MET A 1 104 ? 19.164 6.424 -21.304 1.00 44.81 104 MET A C 1
ATOM 788 O O . MET A 1 104 ? 18.383 7.231 -21.795 1.00 44.81 104 MET A O 1
ATOM 792 N N . LYS A 1 105 ? 19.112 5.103 -21.540 1.00 51.03 105 LYS A N 1
ATOM 793 C CA . LYS A 1 105 ? 18.119 4.483 -22.433 1.00 51.03 105 LYS A CA 1
ATOM 794 C C . LYS A 1 105 ? 16.695 4.597 -21.886 1.00 51.03 105 LYS A C 1
ATOM 796 O O . LYS A 1 105 ? 15.819 5.039 -22.613 1.00 51.03 105 LYS A O 1
ATOM 801 N N . LEU A 1 106 ? 16.492 4.326 -20.591 1.00 45.50 106 LEU A N 1
ATOM 802 C CA . LEU A 1 106 ? 15.184 4.539 -19.964 1.00 45.50 106 LEU A CA 1
ATOM 803 C C . LEU A 1 106 ? 14.805 6.021 -19.914 1.00 45.50 106 LEU A C 1
ATOM 805 O O . LEU A 1 106 ? 13.641 6.330 -20.098 1.00 45.50 106 LEU A O 1
ATOM 809 N N . LYS A 1 107 ? 15.742 6.956 -19.703 1.00 45.53 107 LYS A N 1
ATOM 810 C CA . LYS A 1 107 ? 15.419 8.392 -19.776 1.00 45.53 107 LYS A CA 1
ATOM 811 C C . LYS A 1 107 ? 14.968 8.804 -21.174 1.00 45.53 107 LYS A C 1
ATOM 813 O O . LYS A 1 107 ? 14.038 9.593 -21.268 1.00 45.53 107 LYS A O 1
ATOM 818 N N . THR A 1 108 ? 15.575 8.258 -22.233 1.00 49.22 108 THR A N 1
ATOM 819 C CA . THR A 1 108 ? 15.147 8.538 -23.615 1.00 49.22 108 THR A CA 1
ATOM 820 C C . THR A 1 108 ? 13.803 7.886 -23.925 1.00 49.22 108 THR A C 1
ATOM 822 O O . THR A 1 108 ? 12.900 8.604 -24.328 1.00 49.22 108 THR A O 1
ATOM 825 N N . GLU A 1 109 ? 13.609 6.599 -23.620 1.00 52.00 109 GLU A N 1
ATOM 826 C CA . GLU A 1 109 ? 12.330 5.902 -23.848 1.00 52.00 109 GLU A CA 1
ATOM 827 C C . GLU A 1 109 ? 11.183 6.473 -23.005 1.00 52.00 109 GLU A C 1
ATOM 829 O O . GLU A 1 109 ? 10.073 6.635 -23.505 1.00 52.00 109 GLU A O 1
ATOM 834 N N . VAL A 1 110 ? 11.430 6.833 -21.741 1.00 53.69 110 VAL A N 1
ATOM 835 C CA . VAL A 1 110 ? 10.422 7.461 -20.873 1.00 53.69 110 VAL A CA 1
ATOM 836 C C . VAL A 1 110 ? 10.146 8.899 -21.317 1.00 53.69 110 VAL A C 1
ATOM 838 O O . VAL A 1 110 ? 8.991 9.309 -21.283 1.00 53.69 110 VAL A O 1
ATOM 841 N N . GLN A 1 111 ? 11.140 9.671 -21.783 1.00 52.19 111 GLN A N 1
ATOM 842 C CA . GLN A 1 111 ? 10.893 11.012 -22.340 1.00 52.19 111 GLN A CA 1
ATOM 843 C C . GLN A 1 111 ? 10.188 10.975 -23.699 1.00 52.19 111 GLN A C 1
ATOM 845 O O . GLN A 1 111 ? 9.336 11.825 -23.943 1.00 52.19 111 GLN A O 1
ATOM 850 N N . GLU A 1 112 ? 10.507 10.016 -24.567 1.00 54.53 112 GLU A N 1
ATOM 851 C CA . GLU A 1 112 ? 9.836 9.817 -25.858 1.00 54.53 112 GLU A CA 1
ATOM 852 C C . GLU A 1 112 ? 8.403 9.330 -25.661 1.00 54.53 112 GLU A C 1
ATOM 854 O O . GLU A 1 112 ? 7.481 9.894 -26.249 1.00 54.53 112 GLU A O 1
ATOM 859 N N . SER A 1 113 ? 8.188 8.380 -24.747 1.00 50.44 113 SER A N 1
ATOM 860 C CA . SER A 1 113 ? 6.845 7.933 -24.369 1.00 50.44 113 SER A CA 1
ATOM 861 C C . SER A 1 113 ? 6.047 9.071 -23.724 1.00 50.44 113 SER A C 1
ATOM 863 O O . SER A 1 113 ? 4.882 9.263 -24.051 1.00 50.44 113 SER A O 1
ATOM 865 N N . MET A 1 114 ? 6.670 9.895 -22.873 1.00 44.31 114 MET A N 1
ATOM 866 C CA . MET A 1 114 ? 6.030 11.080 -22.284 1.00 44.31 114 MET A CA 1
ATOM 867 C C . MET A 1 114 ? 5.702 12.160 -23.322 1.00 44.31 114 MET A C 1
ATOM 869 O O . MET A 1 114 ? 4.656 12.796 -23.204 1.00 44.31 114 MET A O 1
ATOM 873 N N . LYS A 1 115 ? 6.540 12.362 -24.349 1.00 54.97 115 LYS A N 1
ATOM 874 C CA . LYS A 1 115 ? 6.228 13.257 -25.477 1.00 54.97 115 LYS A CA 1
ATOM 875 C C . LYS A 1 115 ? 5.027 12.746 -26.271 1.00 54.97 115 LYS A C 1
ATOM 877 O O . LYS A 1 115 ? 4.072 13.496 -26.440 1.00 54.97 115 LYS A O 1
ATOM 882 N N . HIS A 1 116 ? 5.022 11.466 -26.646 1.00 48.91 116 HIS A N 1
ATOM 883 C CA . HIS A 1 116 ? 3.900 10.850 -27.362 1.00 48.91 116 HIS A CA 1
ATOM 884 C C . HIS A 1 116 ? 2.592 10.882 -26.557 1.00 48.91 116 HIS A C 1
ATOM 886 O O . HIS A 1 116 ? 1.533 11.167 -27.107 1.00 48.91 116 HIS A O 1
ATOM 892 N N . ILE A 1 117 ? 2.646 10.646 -25.243 1.00 46.91 117 ILE A N 1
ATOM 893 C CA . ILE A 1 117 ? 1.465 10.698 -24.367 1.00 46.91 117 ILE A CA 1
ATOM 894 C C . ILE A 1 117 ? 0.969 12.143 -24.184 1.00 46.91 117 ILE A C 1
ATOM 896 O O . ILE A 1 117 ? -0.237 12.365 -24.123 1.00 46.91 117 ILE A O 1
ATOM 900 N N . THR A 1 118 ? 1.870 13.133 -24.148 1.00 49.47 118 THR A N 1
ATOM 901 C CA . THR A 1 118 ? 1.501 14.561 -24.062 1.00 49.47 118 THR A CA 1
ATOM 902 C C . THR A 1 118 ? 0.865 15.064 -25.362 1.00 49.47 118 THR A C 1
ATOM 904 O O . THR A 1 118 ? -0.046 15.885 -25.316 1.00 49.47 118 THR A O 1
ATOM 907 N N . GLU A 1 119 ? 1.293 14.553 -26.519 1.00 49.25 119 GLU A N 1
ATOM 908 C CA . GLU A 1 119 ? 0.687 14.864 -27.821 1.00 49.25 119 GLU A CA 1
ATOM 909 C C . GLU A 1 119 ? -0.684 14.192 -28.006 1.00 49.25 119 GLU A C 1
ATOM 911 O O . GLU A 1 119 ? -1.593 14.809 -28.554 1.00 49.25 119 GLU A O 1
ATOM 916 N N . LEU A 1 120 ? -0.880 12.982 -27.469 1.00 46.34 120 LEU A N 1
ATOM 917 C CA . LEU A 1 120 ? -2.174 12.282 -27.482 1.00 46.34 120 LEU A CA 1
ATOM 918 C C . LEU A 1 120 ? -3.224 12.892 -26.533 1.00 46.34 120 LEU A C 1
ATOM 920 O O . LEU A 1 120 ? -4.415 12.652 -26.714 1.00 46.34 120 LEU A O 1
ATOM 924 N N . PHE A 1 121 ? -2.799 13.676 -25.536 1.00 41.75 121 PHE A N 1
ATOM 925 C CA . PHE A 1 121 ? -3.662 14.316 -24.531 1.00 41.75 121 PHE A CA 1
ATOM 926 C C . PHE A 1 121 ? -3.648 15.853 -24.598 1.00 41.75 121 PHE A C 1
ATOM 928 O O . PHE A 1 121 ? -3.935 16.519 -23.599 1.00 41.75 121 PHE A O 1
ATOM 935 N N . GLN A 1 122 ? -3.354 16.450 -25.759 1.00 39.94 122 GLN A N 1
ATOM 936 C CA . GLN A 1 122 ? -3.627 17.877 -25.943 1.00 39.94 122 GLN A CA 1
ATOM 937 C C . GLN A 1 122 ? -5.146 18.110 -25.849 1.00 39.94 122 GLN A C 1
ATOM 939 O O . GLN A 1 122 ? -5.897 17.514 -26.625 1.00 39.94 122 GLN A O 1
ATOM 944 N N . PRO A 1 123 ? -5.640 18.946 -24.913 1.00 43.12 123 PRO A N 1
ATOM 945 C CA . PRO A 1 123 ? -7.046 19.320 -24.917 1.00 43.12 123 PRO A CA 1
ATOM 946 C C . PRO A 1 123 ? -7.345 20.046 -26.237 1.00 43.12 123 PRO A C 1
ATOM 948 O O . PRO A 1 123 ? -6.520 20.863 -26.661 1.00 43.12 123 PRO A O 1
ATOM 951 N N . PRO A 1 124 ? -8.487 19.775 -26.899 1.00 38.03 124 PRO A N 1
ATOM 952 C CA . PRO A 1 124 ? -8.818 20.448 -28.144 1.00 38.03 124 PRO A CA 1
ATOM 953 C C . PRO A 1 124 ? -8.784 21.961 -27.921 1.00 38.03 124 PRO A C 1
ATOM 955 O O . PRO A 1 124 ? -9.311 22.477 -26.928 1.00 38.03 124 PRO A O 1
ATOM 958 N N . SER A 1 125 ? -8.112 22.666 -28.831 1.00 4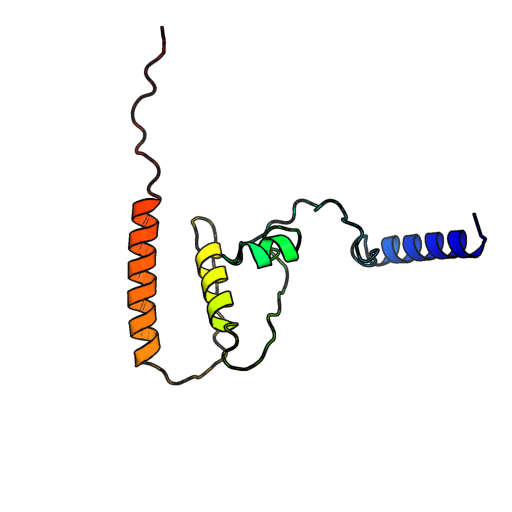3.25 125 SER A N 1
ATOM 959 C CA . SER A 1 125 ? -8.071 24.122 -28.858 1.00 43.25 125 SER A CA 1
ATOM 960 C C . SER A 1 125 ? -9.491 24.669 -28.771 1.00 43.25 125 SER A C 1
ATOM 962 O O . SER A 1 125 ? -10.378 24.230 -29.500 1.00 43.25 125 SER A O 1
ATOM 964 N N . LYS A 1 126 ? -9.703 25.633 -27.869 1.00 49.47 126 LYS A N 1
ATOM 965 C CA . LYS A 1 126 ? -10.944 26.406 -27.777 1.00 49.47 126 LYS A CA 1
ATOM 966 C C . LYS A 1 126 ? -11.287 26.958 -29.164 1.00 49.47 126 LYS A C 1
ATOM 968 O O . LYS A 1 126 ? -10.645 27.906 -29.613 1.00 49.47 126 LYS A O 1
ATOM 973 N N . THR A 1 127 ? -12.284 26.394 -29.836 1.00 41.78 127 THR A N 1
ATOM 974 C CA . THR A 1 127 ? -12.860 26.996 -31.041 1.00 41.78 127 THR A CA 1
ATOM 975 C C . THR A 1 127 ? -14.355 26.682 -31.099 1.00 41.78 127 THR A C 1
ATOM 977 O O . THR A 1 127 ? -14.764 25.545 -31.293 1.00 41.78 127 THR A O 1
ATOM 980 N N . GLU A 1 128 ? -15.120 27.742 -30.824 1.00 40.28 128 GLU A N 1
ATOM 981 C CA . GLU A 1 128 ? -16.494 28.043 -31.247 1.00 40.28 128 GLU A CA 1
ATOM 982 C C . GLU A 1 128 ? -17.613 27.031 -30.957 1.00 40.28 128 GLU A C 1
ATOM 984 O O . GLU A 1 128 ? -17.997 26.202 -31.776 1.00 40.28 128 GLU A O 1
ATOM 989 N N . LEU A 1 129 ? -18.261 27.241 -29.807 1.00 42.22 129 LEU A N 1
ATOM 990 C CA . LEU A 1 129 ? -19.683 26.940 -29.644 1.00 42.22 129 LEU A CA 1
ATOM 991 C C . LEU A 1 129 ? -20.480 27.858 -30.584 1.00 42.22 129 LEU A C 1
ATOM 993 O O . LEU A 1 129 ? -20.651 29.041 -30.287 1.00 42.22 129 LEU A O 1
ATOM 997 N N . GLN A 1 130 ? -20.969 27.329 -31.703 1.00 42.34 130 GLN A N 1
ATOM 998 C CA . GLN A 1 130 ? -22.054 27.983 -32.433 1.00 42.34 130 GLN A CA 1
ATOM 999 C C . GLN A 1 130 ? -23.373 27.766 -31.669 1.00 42.34 130 GLN A C 1
ATOM 1001 O O . GLN A 1 130 ? -23.634 26.641 -31.230 1.00 42.34 130 GLN A O 1
ATOM 1006 N N . PRO A 1 131 ? -24.204 28.807 -31.473 1.00 42.56 131 PRO A N 1
ATOM 1007 C CA . PRO A 1 131 ? -25.512 28.641 -30.858 1.00 42.56 131 PRO A CA 1
ATOM 1008 C C . PRO A 1 131 ? -26.420 27.850 -31.805 1.00 42.56 131 PRO A C 1
ATOM 1010 O O . PRO A 1 131 ? -26.558 28.184 -32.981 1.00 42.56 131 PRO A O 1
ATOM 1013 N N . ILE A 1 132 ? -27.011 26.781 -31.279 1.00 49.59 132 ILE A N 1
ATOM 1014 C CA . ILE A 1 132 ? -28.000 25.961 -31.984 1.00 49.59 132 ILE A CA 1
ATOM 1015 C C . ILE A 1 132 ? -29.299 26.790 -32.082 1.00 49.59 132 ILE A C 1
ATOM 1017 O O . ILE A 1 132 ? -29.670 27.388 -31.067 1.00 49.59 132 ILE A O 1
ATOM 1021 N N . PRO A 1 133 ? -29.945 26.880 -33.263 1.00 57.38 133 PRO A N 1
ATOM 1022 C CA . PRO A 1 133 ? -31.192 27.627 -33.454 1.00 57.38 133 PRO A CA 1
ATOM 1023 C C . PRO A 1 133 ? -32.381 27.044 -32.681 1.00 57.38 133 PRO A C 1
ATOM 1025 O O . PRO A 1 133 ? -32.401 25.813 -32.447 1.00 57.38 133 PRO A O 1
#

Sequence (133 aa):
MSKKYLALQQAMDQITSTFGKESIMWLGHSVSPKSVLAVSTYSFALDISVGIFGLPKGHVVEILGPEASGKTTLAWHVIAEAKKPGGLISEVEGYKLKKKKLQMKLKTEVQESMKHITELFQPPSKTELQPIP

InterPro domains:
  IPR013765 DNA recombination and repair protein RecA [PTHR45900] (1-89)
  IPR027417 P-loop containing nucleoside triphosphate hydrolase [G3DSA:3.40.50.300] (31-94)
  IPR027417 P-loop containing nucleoside triphosphate hydrolase [SSF52540] (9-95)
  IPR049428 RecA-like, N-terminal [PF00154] (7-93)